Protein AF-A0A3B0P9H8-F1 (afdb_monomer_lite)

Foldseek 3Di:
DPPDDQAEAADAPDDPAQALPVVCVVCVVVVNLPAQAEEEEDPDPSNVNSCVPRNRYDYDYLVPDDVVSVVPHSYYYYYPVSVVVNCCVVVVPD

InterPro domains:
  IPR002136 Large ribosomal subunit protein uL4 [PF00573] (4-89)
  IPR023574 Large ribosomal subunit protein uL4 domain superfamily [G3DSA:3.40.1370.10] (2-92)
  IPR023574 Large ribosomal subunit protein uL4 domain superfamily [SSF52166] (3-90)

Sequence (94 aa):
MLVNDKAVLVEDFKMDKISTKDLNQKLKSLNVDKLRHVVLVSENATVFKSSANLKNVTTLKAHSLNVETLVRADVLLVENESMKLLTERVLGSN

Structure (mmCIF, N/CA/C/O backbone):
data_AF-A0A3B0P9H8-F1
#
_entry.id   AF-A0A3B0P9H8-F1
#
loop_
_atom_site.group_PDB
_atom_site.id
_atom_site.type_symbol
_atom_site.label_atom_id
_atom_site.label_alt_id
_atom_site.label_comp_id
_atom_site.label_asym_id
_atom_site.label_entity_id
_atom_site.label_seq_id
_atom_site.pdbx_PDB_ins_code
_atom_site.Cartn_x
_atom_site.Cartn_y
_atom_site.Cartn_z
_atom_site.occupancy
_atom_site.B_iso_or_equiv
_atom_site.auth_seq_id
_atom_site.auth_comp_id
_atom_site.auth_asym_id
_atom_site.auth_atom_id
_atom_site.pdbx_PDB_model_num
ATOM 1 N N . MET A 1 1 ? -15.242 -4.743 -12.972 1.00 34.34 1 MET A N 1
ATOM 2 C CA . MET A 1 1 ? -14.353 -5.923 -13.032 1.00 34.34 1 MET A CA 1
ATOM 3 C C . MET A 1 1 ? -13.006 -5.417 -13.518 1.00 34.34 1 MET A C 1
ATOM 5 O O . MET A 1 1 ? -12.981 -4.854 -14.601 1.00 34.34 1 MET A O 1
ATOM 9 N N . LEU A 1 2 ? -11.939 -5.503 -12.719 1.00 38.88 2 LEU A N 1
ATOM 10 C CA . LEU A 1 2 ? -10.592 -5.162 -13.193 1.00 38.88 2 LEU A CA 1
ATOM 11 C C . LEU A 1 2 ? -10.025 -6.408 -13.876 1.00 38.88 2 LEU A C 1
ATOM 13 O O . LEU A 1 2 ? -9.709 -7.401 -13.225 1.00 38.88 2 LEU A O 1
ATOM 17 N N . VAL A 1 3 ? -10.050 -6.377 -15.205 1.00 40.09 3 VAL A N 1
ATOM 18 C CA . VAL A 1 3 ? -9.589 -7.436 -16.100 1.00 40.09 3 VAL A CA 1
ATOM 19 C C . VAL A 1 3 ? -8.089 -7.248 -16.322 1.00 40.09 3 VAL A C 1
ATOM 21 O O . VAL A 1 3 ? -7.679 -6.302 -16.973 1.00 40.09 3 VAL A O 1
ATOM 24 N N . ASN A 1 4 ? -7.304 -8.155 -15.747 1.00 50.62 4 ASN A N 1
ATOM 25 C CA . ASN A 1 4 ? -6.017 -8.660 -16.237 1.00 50.62 4 ASN A CA 1
ATOM 26 C C . ASN A 1 4 ? -4.893 -7.693 -16.675 1.00 50.62 4 ASN A C 1
ATOM 28 O O . ASN A 1 4 ? -4.102 -8.053 -17.537 1.00 50.62 4 ASN A O 1
ATOM 32 N N . ASP A 1 5 ? -4.744 -6.556 -16.005 1.00 51.06 5 ASP A N 1
ATOM 33 C CA . ASP A 1 5 ? -3.486 -5.811 -15.922 1.00 51.06 5 ASP A CA 1
ATOM 34 C C . ASP A 1 5 ? -3.223 -5.553 -14.441 1.00 51.06 5 ASP A C 1
ATOM 36 O O . ASP A 1 5 ? -4.166 -5.290 -13.691 1.00 51.06 5 ASP A O 1
ATOM 40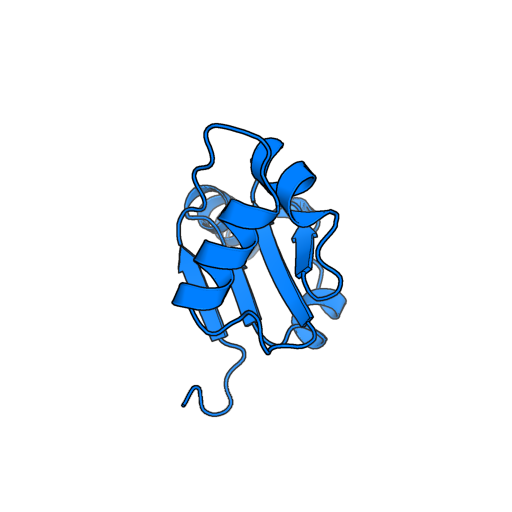 N N . LYS A 1 6 ? -1.972 -5.652 -13.981 1.00 59.44 6 LYS A N 1
ATOM 41 C CA . LYS A 1 6 ? -1.617 -5.246 -12.613 1.00 59.44 6 LYS A CA 1
ATOM 42 C C . LYS A 1 6 ? -2.069 -3.803 -12.427 1.00 59.44 6 LYS A C 1
ATOM 44 O O . LYS A 1 6 ? -1.462 -2.890 -12.983 1.00 59.44 6 LYS A O 1
ATOM 49 N N . ALA A 1 7 ? -3.174 -3.608 -11.715 1.00 73.62 7 ALA A N 1
ATOM 50 C CA . ALA A 1 7 ? -3.812 -2.311 -11.639 1.00 73.62 7 ALA A CA 1
ATOM 51 C C . ALA A 1 7 ? -2.915 -1.395 -10.803 1.00 73.62 7 ALA A C 1
ATOM 53 O O . ALA A 1 7 ? -2.669 -1.658 -9.625 1.00 73.62 7 ALA A O 1
ATOM 54 N N . VAL A 1 8 ? -2.385 -0.347 -11.430 1.00 80.31 8 VAL A N 1
ATOM 55 C CA . VAL A 1 8 ? -1.725 0.745 -10.718 1.00 80.31 8 VAL A CA 1
ATOM 56 C C . VAL A 1 8 ? -2.788 1.797 -10.447 1.00 80.31 8 VAL A C 1
ATOM 58 O O . VAL A 1 8 ? -3.366 2.349 -11.382 1.00 80.31 8 VAL A O 1
ATOM 61 N N . LEU A 1 9 ? -3.059 2.058 -9.174 1.00 85.12 9 LEU A N 1
ATOM 62 C CA . LEU A 1 9 ? -3.957 3.119 -8.742 1.00 85.12 9 LEU A CA 1
ATOM 63 C C . LEU A 1 9 ? -3.132 4.205 -8.060 1.00 85.12 9 LEU A C 1
ATOM 65 O O . LEU A 1 9 ? -2.451 3.952 -7.066 1.00 85.12 9 LEU A O 1
ATOM 69 N N . VAL A 1 10 ? -3.200 5.413 -8.611 1.00 83.75 10 VAL A N 1
ATOM 70 C CA . VAL A 1 10 ? -2.569 6.589 -8.018 1.00 83.75 10 VAL A CA 1
ATOM 71 C C . VAL A 1 10 ? -3.614 7.316 -7.187 1.00 83.75 10 VAL A C 1
ATOM 73 O O . VAL A 1 10 ? -4.562 7.876 -7.736 1.00 83.75 10 VAL A O 1
ATOM 76 N N . GLU A 1 11 ? -3.463 7.273 -5.867 1.00 82.50 11 GLU A N 1
ATOM 77 C CA . GLU A 1 11 ? -4.405 7.884 -4.930 1.00 82.50 11 GLU A CA 1
ATOM 78 C C . GLU A 1 11 ? -3.694 8.297 -3.640 1.00 82.50 11 GLU A C 1
ATOM 80 O O . GLU A 1 11 ? -2.816 7.591 -3.145 1.00 82.50 11 GLU A O 1
ATOM 85 N N . ASP A 1 12 ? -4.069 9.452 -3.088 1.00 83.25 12 ASP A N 1
ATOM 86 C CA . ASP A 1 12 ? -3.449 9.980 -1.874 1.00 83.25 12 ASP A CA 1
ATOM 87 C C . ASP A 1 12 ? -4.151 9.455 -0.616 1.00 83.25 12 ASP A C 1
ATOM 89 O O . ASP A 1 12 ? -5.312 9.770 -0.330 1.00 83.25 12 ASP A O 1
ATOM 93 N N . PHE A 1 13 ? -3.414 8.724 0.221 1.00 80.62 13 PHE A N 1
ATOM 94 C CA . PHE A 1 13 ? -3.925 8.155 1.463 1.00 80.62 13 PHE A CA 1
ATOM 95 C C . PHE A 1 13 ? -3.610 9.069 2.648 1.00 80.62 13 PHE A C 1
ATOM 97 O O . PHE A 1 13 ? -2.997 8.675 3.636 1.00 80.62 13 PHE A O 1
ATOM 104 N N . LYS A 1 14 ? -4.115 10.309 2.612 1.00 77.75 14 LYS A N 1
ATOM 105 C CA . LYS A 1 14 ? -3.987 11.221 3.761 1.00 77.75 14 LYS A CA 1
ATOM 106 C C . LYS A 1 14 ? -4.744 10.669 4.971 1.00 77.75 14 LYS A C 1
ATOM 108 O O . LYS A 1 14 ? -5.946 10.394 4.898 1.00 77.75 14 LYS A O 1
ATOM 113 N N . MET A 1 15 ? -4.026 10.470 6.072 1.00 82.19 15 MET A N 1
ATOM 114 C CA . MET A 1 15 ? -4.557 9.992 7.346 1.00 82.19 15 MET A CA 1
ATOM 115 C C . MET A 1 15 ? -4.065 10.900 8.470 1.00 82.19 15 MET A C 1
ATOM 117 O O . MET A 1 15 ? -2.860 10.999 8.694 1.00 82.19 15 MET A O 1
ATOM 121 N N . ASP A 1 16 ? -4.997 11.516 9.197 1.00 82.31 16 ASP A N 1
ATOM 122 C CA . ASP A 1 16 ? -4.677 12.429 10.306 1.00 82.31 16 ASP A CA 1
ATOM 123 C C . ASP A 1 16 ? -4.270 11.680 11.583 1.00 82.31 16 ASP A C 1
ATOM 125 O O . ASP A 1 16 ? -3.562 12.204 12.439 1.00 82.31 16 ASP A O 1
ATOM 129 N N . LYS A 1 17 ? -4.715 10.426 11.717 1.00 90.75 17 LYS A N 1
ATOM 130 C CA . LYS A 1 17 ? -4.435 9.555 12.862 1.00 90.75 17 LYS A CA 1
ATOM 131 C C . LYS A 1 17 ? -4.147 8.131 12.411 1.00 90.75 17 LYS A C 1
ATOM 133 O O . LYS A 1 17 ? -4.635 7.681 11.376 1.00 90.75 17 LYS A O 1
ATOM 138 N N . ILE A 1 18 ? -3.398 7.403 13.233 1.00 91.81 18 ILE A N 1
ATOM 139 C CA . ILE A 1 18 ? -3.122 5.982 13.011 1.00 91.81 18 ILE A CA 1
ATOM 140 C C . ILE A 1 18 ? -4.419 5.203 13.242 1.00 91.81 18 ILE A C 1
ATOM 142 O O . ILE A 1 18 ? -4.940 5.180 14.357 1.00 91.81 18 ILE A O 1
ATOM 146 N N . SER A 1 19 ? -4.955 4.585 12.190 1.00 93.12 19 SER A N 1
ATOM 147 C CA . SER A 1 19 ? -6.230 3.869 12.248 1.00 93.12 19 SER A CA 1
ATOM 148 C C . SER A 1 19 ? -6.330 2.805 11.160 1.00 93.12 19 SER A C 1
ATOM 150 O O . SER A 1 19 ? -6.664 3.074 10.007 1.00 93.12 19 SER A O 1
ATOM 152 N N . THR A 1 20 ? -6.102 1.547 11.536 1.00 92.56 20 THR A N 1
ATOM 153 C CA . THR A 1 20 ? -6.268 0.405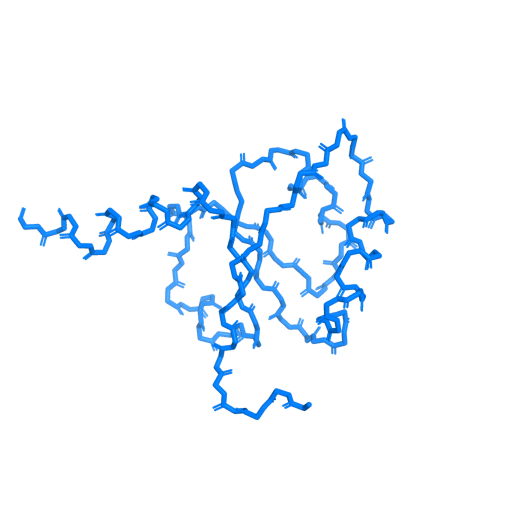 10.623 1.00 92.56 20 THR A CA 1
ATOM 154 C C . THR A 1 20 ? -7.694 0.294 10.087 1.00 92.56 20 THR A C 1
ATOM 156 O O . THR A 1 20 ? -7.893 -0.102 8.941 1.00 92.56 20 THR A O 1
ATOM 159 N N . LYS A 1 21 ? -8.699 0.665 10.892 1.00 91.69 21 LYS A N 1
ATOM 160 C CA . LYS A 1 21 ? -10.106 0.629 10.478 1.00 91.69 21 LYS A CA 1
ATOM 161 C C . LYS A 1 21 ? -10.370 1.604 9.333 1.00 91.69 21 LYS A C 1
ATOM 163 O O . LYS A 1 21 ? -10.980 1.205 8.345 1.00 91.69 21 LYS A O 1
ATOM 168 N N . ASP A 1 22 ? -9.878 2.835 9.458 1.00 91.75 22 ASP A N 1
ATOM 169 C CA . ASP A 1 22 ? -10.113 3.880 8.459 1.00 91.75 22 ASP A CA 1
ATOM 170 C C . ASP A 1 22 ? -9.391 3.540 7.150 1.00 91.75 22 ASP A C 1
ATOM 172 O O . ASP A 1 22 ? -9.978 3.649 6.074 1.00 91.75 22 ASP A O 1
ATOM 176 N N . LEU A 1 23 ? -8.157 3.025 7.233 1.00 91.31 23 LEU A N 1
ATOM 177 C CA . LEU A 1 23 ? -7.434 2.547 6.055 1.00 91.31 23 LEU A CA 1
ATOM 178 C C . LEU A 1 23 ? -8.158 1.371 5.383 1.00 91.31 23 LEU A C 1
ATOM 180 O O . LEU A 1 23 ? -8.359 1.386 4.174 1.00 91.31 23 LEU A O 1
ATOM 184 N N . ASN A 1 24 ? -8.618 0.381 6.154 1.00 91.38 24 ASN A N 1
ATOM 185 C CA . ASN A 1 24 ? -9.375 -0.749 5.612 1.00 91.38 24 ASN A CA 1
ATOM 186 C C . ASN A 1 24 ? -10.682 -0.295 4.941 1.00 91.38 24 ASN A C 1
ATOM 188 O O . ASN A 1 24 ? -11.080 -0.840 3.919 1.00 91.38 24 ASN A O 1
ATOM 192 N N . GLN A 1 25 ? -11.353 0.721 5.487 1.00 92.06 25 GLN A N 1
ATOM 193 C CA . GLN A 1 25 ? -12.557 1.275 4.875 1.00 92.06 25 GLN A CA 1
ATOM 194 C C . GLN A 1 25 ? -12.258 1.963 3.536 1.00 92.06 25 GLN A C 1
ATOM 196 O O . GLN A 1 25 ? -13.006 1.750 2.584 1.00 92.06 25 GLN A O 1
ATOM 201 N N . LYS A 1 26 ? -11.147 2.708 3.431 1.00 89.06 26 LYS A N 1
ATOM 202 C CA . LYS A 1 26 ? -10.678 3.270 2.151 1.00 89.06 26 LYS A CA 1
ATOM 203 C C . LYS A 1 26 ? -10.339 2.173 1.135 1.00 89.06 26 LYS A C 1
ATOM 205 O O . LYS A 1 26 ? -10.746 2.237 -0.019 1.00 89.06 26 LYS A O 1
ATOM 210 N N . LEU A 1 27 ? -9.660 1.114 1.566 1.00 88.81 27 LEU A N 1
ATOM 211 C CA . LEU A 1 27 ? -9.351 -0.029 0.699 1.00 88.81 27 LEU A CA 1
ATOM 212 C C . LEU A 1 27 ? -10.624 -0.754 0.224 1.00 88.81 27 LEU A C 1
ATOM 214 O O . LEU A 1 27 ? -10.722 -1.160 -0.934 1.00 88.81 27 LEU A O 1
ATOM 218 N N . LYS A 1 28 ? -11.644 -0.851 1.082 1.00 90.00 28 LYS A N 1
ATOM 219 C CA . LYS A 1 28 ? -12.965 -1.385 0.720 1.00 90.00 28 LYS A CA 1
ATOM 220 C C . LYS A 1 28 ? -13.693 -0.527 -0.305 1.00 90.00 28 LYS A C 1
ATOM 222 O O . LYS A 1 28 ? -14.275 -1.084 -1.231 1.00 90.00 28 LYS A O 1
ATOM 227 N N . SER A 1 29 ? -13.656 0.805 -0.186 1.00 88.75 29 SER A N 1
ATOM 228 C CA . SER A 1 29 ? -14.286 1.682 -1.189 1.00 88.75 29 SER A CA 1
ATOM 229 C C . SER A 1 29 ? -13.656 1.539 -2.573 1.00 88.75 29 SER A C 1
ATOM 231 O O . SER A 1 29 ? -14.337 1.724 -3.577 1.00 88.75 29 SER A O 1
ATOM 233 N N . LEU A 1 30 ? -12.386 1.137 -2.627 1.00 85.50 30 LEU A N 1
ATOM 234 C CA . LEU A 1 30 ? -11.649 0.876 -3.862 1.00 85.50 30 LEU A CA 1
ATOM 235 C C . LEU A 1 30 ? -11.780 -0.580 -4.346 1.00 85.50 30 LEU A C 1
ATOM 237 O O . LEU A 1 30 ? -11.215 -0.938 -5.375 1.00 85.50 30 LEU A O 1
ATOM 241 N N . ASN A 1 31 ? -12.541 -1.424 -3.637 1.00 85.12 31 ASN A N 1
ATOM 242 C CA . ASN A 1 31 ? -12.699 -2.860 -3.901 1.00 85.12 31 ASN A CA 1
ATOM 243 C C . ASN A 1 31 ? -11.376 -3.653 -3.930 1.00 85.12 31 ASN A C 1
ATOM 245 O O . ASN A 1 31 ? -11.307 -4.717 -4.550 1.00 85.12 31 ASN A O 1
ATOM 249 N N . VAL A 1 32 ? -10.330 -3.162 -3.258 1.00 86.56 32 VAL A N 1
ATOM 250 C CA . VAL A 1 32 ? -9.019 -3.836 -3.181 1.00 86.56 32 VAL A CA 1
ATOM 251 C C . VAL A 1 32 ? -8.873 -4.701 -1.927 1.00 86.56 32 VAL A C 1
ATOM 253 O O . VAL A 1 32 ? -7.934 -5.482 -1.815 1.00 86.56 32 VAL A O 1
ATOM 256 N N . ASP A 1 33 ? -9.826 -4.629 -0.996 1.00 82.44 33 ASP A N 1
ATOM 257 C CA . ASP A 1 33 ? -9.836 -5.404 0.251 1.00 82.44 33 ASP A CA 1
ATOM 258 C C . ASP A 1 33 ? -9.931 -6.922 0.034 1.00 82.44 33 ASP A C 1
ATOM 260 O O . ASP A 1 33 ? -9.509 -7.698 0.889 1.00 82.44 33 ASP A O 1
ATOM 264 N N . LYS A 1 34 ? -10.462 -7.347 -1.117 1.00 85.31 34 LYS A N 1
ATOM 265 C CA . LYS A 1 34 ? -10.606 -8.760 -1.501 1.00 85.31 34 LYS A CA 1
ATOM 266 C C . LYS A 1 34 ? -9.358 -9.341 -2.172 1.00 85.31 34 LYS A C 1
ATOM 268 O O . LYS A 1 34 ? -9.307 -10.550 -2.395 1.00 85.31 34 LYS A O 1
ATOM 273 N N . LEU A 1 35 ? -8.383 -8.499 -2.515 1.00 89.25 35 LEU A N 1
ATOM 274 C CA . LEU A 1 35 ? -7.138 -8.924 -3.151 1.00 89.25 35 LEU A CA 1
ATOM 275 C C . LEU A 1 35 ? -6.182 -9.517 -2.113 1.00 89.25 35 LEU A C 1
ATOM 277 O O . LEU A 1 35 ? -6.216 -9.148 -0.935 1.00 89.25 35 LEU A O 1
ATOM 281 N N . ARG A 1 36 ? -5.340 -10.462 -2.547 1.00 89.94 36 ARG A N 1
ATOM 282 C CA . ARG A 1 36 ? -4.425 -11.193 -1.658 1.00 89.94 36 ARG A CA 1
ATOM 283 C C . ARG A 1 36 ? -3.147 -10.404 -1.405 1.00 89.94 36 ARG A C 1
ATOM 285 O O . ARG A 1 36 ? -2.628 -10.441 -0.290 1.00 89.94 36 ARG A O 1
ATOM 292 N N . HIS A 1 37 ? -2.650 -9.717 -2.428 1.00 91.25 37 HIS A N 1
ATOM 293 C CA . HIS A 1 37 ? -1.393 -8.980 -2.395 1.00 91.25 37 HIS A CA 1
ATOM 294 C C . HIS A 1 37 ? -1.601 -7.539 -2.861 1.00 91.25 37 HIS A C 1
ATOM 296 O O . HIS A 1 37 ? -1.398 -7.202 -4.026 1.00 91.25 37 HIS A O 1
ATOM 302 N N . VAL A 1 38 ? -1.996 -6.679 -1.925 1.00 92.19 38 VAL A N 1
ATOM 303 C CA . VAL A 1 38 ? -2.074 -5.230 -2.117 1.00 92.19 38 VAL A CA 1
ATOM 304 C C . VAL A 1 38 ? -0.737 -4.625 -1.718 1.00 92.19 38 VAL A C 1
ATOM 306 O O . VAL A 1 38 ? -0.297 -4.785 -0.579 1.00 92.19 38 VAL A O 1
ATOM 309 N N . VAL A 1 39 ? -0.090 -3.914 -2.633 1.00 93.19 39 VAL A N 1
ATOM 310 C CA . VAL A 1 39 ? 1.119 -3.149 -2.321 1.00 93.19 39 VAL A CA 1
ATOM 311 C C . VAL A 1 39 ? 0.750 -1.681 -2.242 1.00 93.19 39 VAL A C 1
ATOM 313 O O . VAL A 1 39 ? 0.199 -1.144 -3.195 1.00 93.19 39 VAL A O 1
ATOM 316 N N . LEU A 1 40 ? 1.050 -1.038 -1.117 1.00 92.88 40 LEU A N 1
ATOM 317 C CA . LEU A 1 40 ? 0.828 0.386 -0.916 1.00 92.88 40 LEU A CA 1
ATOM 318 C C . LEU A 1 40 ? 2.171 1.103 -0.799 1.00 92.88 40 LEU A C 1
ATOM 320 O O . LEU A 1 40 ? 3.007 0.766 0.036 1.00 92.88 40 LEU A O 1
ATOM 324 N N . VAL A 1 41 ? 2.384 2.095 -1.650 1.00 93.25 41 VAL A N 1
ATOM 325 C CA . VAL A 1 41 ? 3.609 2.881 -1.695 1.00 93.25 41 VAL A CA 1
ATOM 326 C C . VAL A 1 41 ? 3.308 4.272 -1.163 1.00 93.25 41 VAL A C 1
ATOM 328 O O . VAL A 1 41 ? 2.544 5.025 -1.766 1.00 93.25 41 VAL A O 1
ATOM 331 N N . SER A 1 42 ? 3.890 4.576 -0.010 1.00 92.12 42 SER A N 1
ATOM 332 C CA . SER A 1 42 ? 3.670 5.819 0.723 1.00 92.12 42 SER A CA 1
ATOM 333 C C . SER A 1 42 ? 4.941 6.203 1.468 1.00 92.12 42 SER A C 1
ATOM 335 O O . SER A 1 42 ? 5.704 5.334 1.889 1.00 92.12 42 SER A O 1
ATOM 337 N N . GLU A 1 43 ? 5.154 7.500 1.674 1.00 90.88 43 GLU A N 1
ATOM 338 C CA . GLU A 1 43 ? 6.197 8.019 2.571 1.00 90.88 43 GLU A CA 1
ATOM 339 C C . GLU A 1 43 ? 5.642 8.370 3.968 1.00 90.88 43 GLU A C 1
ATOM 341 O O . GLU A 1 43 ? 6.390 8.688 4.897 1.00 90.88 43 GLU A O 1
ATOM 346 N N . ASN A 1 44 ? 4.324 8.259 4.164 1.00 90.75 44 ASN A N 1
ATOM 347 C CA . ASN A 1 44 ? 3.639 8.684 5.377 1.00 90.75 44 ASN A CA 1
ATOM 348 C C . ASN A 1 44 ? 3.685 7.616 6.486 1.00 90.75 44 ASN A C 1
ATOM 350 O O . ASN A 1 44 ? 3.056 6.556 6.407 1.00 90.75 44 ASN A O 1
ATOM 354 N N . ALA A 1 45 ? 4.353 7.934 7.599 1.00 90.69 45 ALA A N 1
ATOM 355 C CA . ALA A 1 45 ? 4.476 7.046 8.758 1.00 90.69 45 ALA A CA 1
ATOM 356 C C . ALA A 1 45 ? 3.126 6.613 9.371 1.00 90.69 45 ALA A C 1
ATOM 358 O O . ALA A 1 45 ? 3.018 5.516 9.927 1.00 90.69 45 ALA A O 1
ATOM 359 N N . THR A 1 46 ? 2.088 7.446 9.275 1.00 92.81 46 THR A N 1
ATOM 360 C CA . THR A 1 46 ? 0.737 7.116 9.750 1.00 92.81 46 THR A CA 1
ATOM 361 C C . THR A 1 46 ? 0.113 6.011 8.910 1.00 92.81 46 THR A C 1
ATOM 363 O O . THR A 1 46 ? 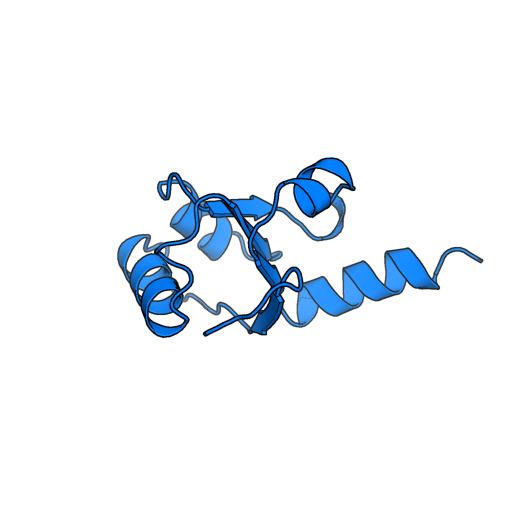-0.510 5.100 9.462 1.00 92.81 46 THR 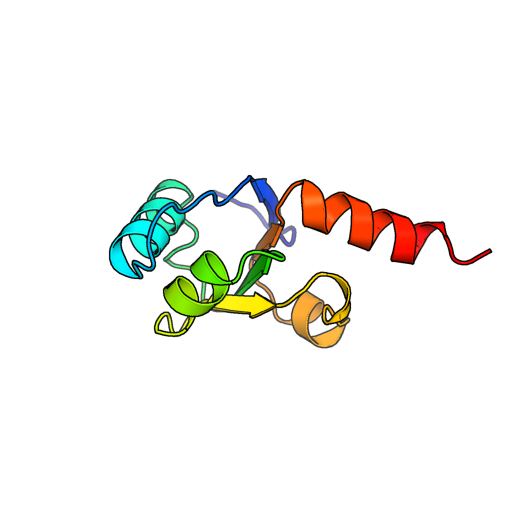A O 1
ATOM 366 N N . VAL A 1 47 ? 0.321 6.043 7.593 1.00 91.31 47 VAL A N 1
ATOM 367 C CA . V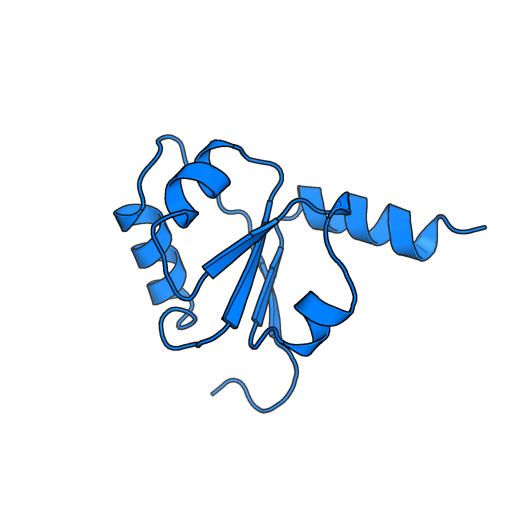AL A 1 47 ? -0.162 5.014 6.666 1.00 91.31 47 VAL A CA 1
ATOM 368 C C . VAL A 1 47 ? 0.560 3.693 6.928 1.00 91.31 47 VAL A C 1
ATOM 370 O O . VAL A 1 47 ? -0.099 2.666 7.105 1.00 91.31 47 VAL A O 1
ATOM 373 N N . PHE A 1 48 ? 1.887 3.729 7.110 1.00 92.19 48 PHE A N 1
ATOM 374 C CA . PHE A 1 48 ? 2.672 2.560 7.529 1.00 92.19 48 PHE A CA 1
ATOM 375 C C . PHE A 1 48 ? 2.094 1.901 8.779 1.00 92.19 48 PHE A C 1
ATOM 377 O O . PHE A 1 48 ? 1.737 0.722 8.758 1.00 92.19 48 PHE A O 1
ATOM 384 N N . LYS A 1 49 ? 1.931 2.671 9.859 1.00 92.81 49 LYS A N 1
ATOM 385 C CA . LYS A 1 49 ? 1.415 2.142 11.128 1.00 92.81 49 LYS A CA 1
ATOM 386 C C . LYS A 1 49 ? -0.024 1.643 11.008 1.00 92.81 49 LYS A C 1
ATOM 388 O O . LYS A 1 49 ? -0.376 0.646 11.629 1.00 92.81 49 LYS A O 1
ATOM 393 N N . SER A 1 50 ? -0.847 2.299 10.195 1.00 93.19 50 SER A N 1
ATOM 394 C CA . SER A 1 50 ? -2.244 1.901 9.988 1.00 93.19 50 SER A CA 1
ATOM 395 C C . SER A 1 50 ? -2.363 0.601 9.193 1.00 93.19 50 SER A C 1
ATOM 397 O O . SER A 1 50 ? -3.245 -0.211 9.474 1.00 93.19 50 SER A O 1
ATOM 399 N N . SER A 1 51 ? -1.461 0.381 8.238 1.00 91.94 51 SER A N 1
ATOM 400 C CA . SER A 1 51 ? -1.430 -0.814 7.389 1.00 91.94 51 SER A CA 1
ATOM 401 C C . SER A 1 51 ? -0.816 -2.050 8.047 1.00 91.94 51 SER A C 1
ATOM 403 O O . SER A 1 51 ? -1.138 -3.157 7.636 1.00 91.94 51 SER A O 1
ATOM 405 N N . ALA A 1 52 ? 0.007 -1.887 9.089 1.00 90.50 52 ALA A N 1
ATOM 406 C CA . ALA A 1 52 ? 0.803 -2.970 9.679 1.00 90.50 52 ALA A CA 1
ATOM 407 C C . ALA A 1 52 ? -0.015 -4.190 10.156 1.00 90.50 52 ALA A C 1
ATOM 409 O O . ALA A 1 52 ? 0.498 -5.305 10.189 1.00 90.50 52 ALA A O 1
ATOM 410 N N . ASN A 1 53 ? -1.290 -3.992 10.503 1.00 90.75 53 ASN A N 1
ATOM 411 C CA . ASN A 1 53 ? -2.187 -5.056 10.966 1.00 90.75 53 ASN A CA 1
ATOM 412 C C . ASN A 1 53 ? -3.002 -5.724 9.837 1.00 90.75 53 ASN A C 1
ATOM 414 O O . ASN A 1 53 ? -3.755 -6.664 10.099 1.00 90.75 53 ASN A O 1
ATOM 418 N N . LEU A 1 54 ? -2.903 -5.244 8.593 1.00 91.56 54 LEU A N 1
ATOM 419 C CA . LEU A 1 54 ? -3.651 -5.767 7.448 1.00 91.56 54 LEU A CA 1
ATOM 420 C C . LEU A 1 54 ? -2.847 -6.870 6.751 1.00 91.56 54 LEU A C 1
ATOM 422 O O . LEU A 1 54 ? -1.834 -6.612 6.115 1.00 91.56 54 LEU A O 1
ATOM 426 N N . LYS A 1 55 ? -3.322 -8.117 6.834 1.00 90.38 55 LYS A N 1
ATOM 427 C CA . LYS A 1 55 ? -2.591 -9.298 6.328 1.00 90.38 55 LYS A CA 1
ATOM 428 C C . LYS A 1 55 ? -2.369 -9.306 4.813 1.00 90.38 55 LYS A C 1
ATOM 430 O O . LYS A 1 55 ? -1.439 -9.947 4.341 1.00 90.38 55 LYS A O 1
ATOM 435 N N . ASN A 1 56 ? -3.252 -8.657 4.064 1.00 92.06 56 ASN A N 1
ATOM 436 C CA . ASN A 1 56 ? -3.211 -8.605 2.607 1.00 92.06 56 ASN A CA 1
ATOM 437 C C . ASN A 1 56 ? -2.529 -7.343 2.063 1.00 92.06 56 ASN A C 1
ATOM 439 O O . ASN A 1 56 ? -2.434 -7.201 0.847 1.00 92.06 56 ASN A O 1
ATOM 443 N N . VAL A 1 57 ? -2.061 -6.438 2.932 1.00 93.19 57 VAL A N 1
ATOM 444 C CA . VAL A 1 57 ? -1.456 -5.162 2.537 1.00 93.19 57 VAL A CA 1
ATOM 445 C C . VAL A 1 57 ? 0.009 -5.139 2.941 1.00 93.19 57 VAL A C 1
ATOM 447 O O . VAL A 1 57 ? 0.357 -5.352 4.097 1.00 93.19 57 VAL A O 1
ATOM 450 N N . THR A 1 58 ? 0.878 -4.851 1.980 1.00 93.31 58 THR A N 1
ATOM 451 C CA . THR A 1 58 ? 2.296 -4.579 2.212 1.00 93.31 58 THR A CA 1
ATOM 452 C C . THR A 1 58 ? 2.557 -3.115 1.914 1.00 93.31 58 THR A C 1
ATOM 454 O O . THR A 1 58 ? 2.406 -2.689 0.771 1.00 93.31 58 THR A O 1
ATOM 457 N N . THR A 1 59 ? 2.959 -2.351 2.928 1.00 93.50 59 THR A N 1
ATOM 458 C CA . THR A 1 59 ? 3.309 -0.937 2.754 1.00 93.50 59 THR A CA 1
ATOM 459 C C . THR A 1 59 ? 4.813 -0.770 2.675 1.00 93.50 59 THR A C 1
ATOM 461 O O . THR A 1 59 ? 5.545 -1.321 3.498 1.00 93.50 59 THR A O 1
ATOM 464 N N . LEU A 1 60 ? 5.278 -0.015 1.687 1.00 93.50 60 LEU A N 1
ATOM 465 C CA . LEU A 1 60 ? 6.695 0.201 1.426 1.00 93.50 60 LEU A CA 1
ATOM 466 C C . LEU A 1 60 ? 6.958 1.622 0.925 1.00 93.50 60 LEU A C 1
ATOM 468 O O . LEU A 1 60 ? 6.066 2.293 0.417 1.00 93.50 60 LEU A O 1
ATOM 472 N N . LYS A 1 61 ? 8.196 2.087 1.088 1.00 91.81 61 LYS A N 1
ATOM 473 C CA . LYS A 1 61 ? 8.636 3.385 0.563 1.00 91.81 61 LYS A CA 1
ATOM 474 C C . LYS A 1 61 ? 8.950 3.273 -0.918 1.00 91.81 61 LYS A C 1
ATOM 476 O O . LYS A 1 61 ? 9.334 2.195 -1.375 1.00 91.81 61 LYS A O 1
ATOM 481 N N . ALA A 1 62 ? 8.904 4.386 -1.646 1.00 90.19 62 ALA A N 1
ATOM 482 C CA . ALA A 1 62 ? 9.208 4.410 -3.078 1.00 90.19 62 ALA A CA 1
ATOM 483 C C . ALA A 1 62 ? 10.582 3.786 -3.395 1.00 90.19 62 ALA A C 1
ATOM 485 O O . ALA A 1 62 ? 10.720 3.003 -4.335 1.00 90.19 62 ALA A O 1
ATOM 486 N N . HIS A 1 63 ? 11.593 4.064 -2.566 1.00 88.75 63 HIS A N 1
ATOM 487 C CA . HIS A 1 63 ? 12.943 3.521 -2.742 1.00 88.75 63 HIS A CA 1
ATOM 488 C C . HIS A 1 63 ? 13.060 2.019 -2.420 1.00 88.75 63 HIS A C 1
ATOM 490 O O . HIS A 1 63 ? 13.953 1.344 -2.922 1.00 88.75 63 HIS A O 1
ATOM 496 N N . SER A 1 64 ? 12.157 1.475 -1.602 1.00 90.56 64 SER A N 1
ATOM 497 C CA . SER A 1 64 ? 12.154 0.059 -1.214 1.00 90.56 64 SER A CA 1
ATOM 498 C C . SER A 1 64 ? 11.391 -0.833 -2.197 1.00 90.56 64 SER A C 1
ATOM 500 O O . SER A 1 64 ? 11.338 -2.048 -2.002 1.00 90.56 64 SER A O 1
ATOM 502 N N . LEU A 1 65 ? 10.782 -0.257 -3.238 1.00 89.12 65 LEU A N 1
ATOM 503 C CA . LEU A 1 65 ? 10.031 -1.015 -4.229 1.00 89.12 65 LEU A CA 1
ATOM 504 C C . LEU A 1 65 ? 10.982 -1.822 -5.122 1.00 89.12 65 LEU A C 1
ATOM 506 O O . LEU A 1 65 ? 11.799 -1.261 -5.854 1.00 89.12 65 LEU A O 1
ATOM 510 N N . ASN A 1 66 ? 10.832 -3.146 -5.099 1.00 89.69 66 ASN A N 1
ATOM 511 C CA . ASN A 1 66 ? 11.611 -4.076 -5.913 1.00 89.69 66 ASN A CA 1
ATOM 512 C C . ASN A 1 66 ? 10.729 -4.837 -6.921 1.00 89.69 66 ASN A C 1
ATOM 514 O O . ASN A 1 66 ? 9.500 -4.863 -6.815 1.00 89.69 66 ASN A O 1
ATOM 518 N N . VAL A 1 67 ? 11.374 -5.458 -7.914 1.00 88.06 67 VAL A N 1
ATOM 519 C CA . VAL A 1 67 ? 10.686 -6.181 -8.997 1.00 88.06 67 VAL A CA 1
ATOM 520 C C . VAL A 1 67 ? 9.894 -7.372 -8.460 1.00 88.06 67 VAL A C 1
ATOM 522 O O . VAL A 1 67 ? 8.772 -7.592 -8.895 1.00 88.06 67 VAL A O 1
ATOM 525 N N . GLU A 1 68 ? 10.428 -8.110 -7.485 1.00 90.00 68 GLU A N 1
ATOM 526 C CA . GLU A 1 68 ? 9.752 -9.275 -6.898 1.00 90.00 68 GLU A CA 1
ATOM 527 C C . GLU A 1 68 ? 8.389 -8.904 -6.293 1.00 90.00 68 GLU A C 1
ATOM 529 O O . GLU A 1 68 ? 7.375 -9.554 -6.560 1.00 90.00 68 GLU A O 1
ATOM 534 N N . THR A 1 69 ? 8.347 -7.809 -5.533 1.00 89.12 69 THR A N 1
ATOM 535 C CA . THR A 1 69 ? 7.119 -7.290 -4.922 1.00 89.12 69 THR A CA 1
ATOM 536 C C . THR A 1 69 ? 6.125 -6.855 -5.995 1.00 89.12 69 THR A C 1
ATOM 538 O O . THR A 1 69 ? 4.939 -7.156 -5.893 1.00 89.12 69 THR A O 1
ATOM 541 N N . LEU A 1 70 ? 6.611 -6.230 -7.071 1.00 86.56 70 LEU A N 1
ATOM 542 C CA . LEU A 1 70 ? 5.804 -5.841 -8.230 1.00 86.56 70 LEU A CA 1
ATOM 543 C C . LEU A 1 70 ? 5.269 -7.046 -9.020 1.00 86.56 70 LEU A C 1
ATOM 545 O O . LEU A 1 70 ? 4.223 -6.974 -9.665 1.00 86.56 70 LEU A O 1
ATOM 549 N N . VAL A 1 71 ? 6.002 -8.160 -9.023 1.00 88.06 71 VAL A N 1
ATOM 550 C CA . VAL A 1 71 ? 5.586 -9.406 -9.670 1.00 88.06 71 VAL A CA 1
ATOM 551 C C . VAL A 1 71 ? 4.476 -10.093 -8.887 1.00 88.06 71 VAL A C 1
ATOM 553 O O . VAL A 1 71 ? 3.514 -10.541 -9.504 1.00 88.06 71 VAL A O 1
ATOM 556 N N . ARG A 1 72 ? 4.584 -10.115 -7.555 1.00 89.44 72 ARG A N 1
ATOM 557 C CA . ARG A 1 72 ? 3.594 -10.716 -6.649 1.00 89.44 72 ARG A CA 1
ATOM 558 C C . ARG A 1 72 ? 2.344 -9.871 -6.405 1.00 89.44 72 ARG A C 1
ATOM 560 O O . ARG A 1 72 ? 1.360 -10.423 -5.923 1.00 89.44 72 ARG A O 1
ATOM 567 N N . ALA A 1 73 ? 2.393 -8.564 -6.650 1.00 90.19 73 ALA A N 1
ATOM 568 C CA . ALA A 1 73 ? 1.275 -7.667 -6.385 1.00 90.19 73 ALA A CA 1
ATOM 569 C C . ALA A 1 73 ? 0.088 -7.934 -7.322 1.00 90.19 73 ALA A C 1
ATOM 571 O O . ALA A 1 73 ? 0.250 -7.958 -8.543 1.00 90.19 73 ALA A O 1
ATOM 572 N N . ASP A 1 74 ? -1.106 -8.043 -6.739 1.00 90.12 74 ASP A N 1
ATOM 573 C CA . ASP A 1 74 ? -2.374 -8.018 -7.475 1.00 90.12 74 ASP A CA 1
ATOM 574 C C . ASP A 1 74 ? -2.724 -6.574 -7.881 1.00 90.12 74 ASP A C 1
ATOM 576 O O . ASP A 1 74 ? -3.273 -6.323 -8.953 1.00 90.12 74 ASP A O 1
ATOM 580 N N . VAL A 1 75 ? -2.393 -5.616 -7.009 1.00 90.81 75 VAL A N 1
ATOM 581 C CA . VAL A 1 75 ? -2.611 -4.179 -7.204 1.00 90.81 75 VAL A CA 1
ATOM 582 C C . VAL A 1 75 ? -1.468 -3.390 -6.574 1.00 90.81 75 VAL A C 1
ATOM 584 O O . VAL A 1 75 ? -0.957 -3.749 -5.505 1.00 90.81 75 VAL A O 1
ATOM 587 N N . LEU A 1 76 ? -1.094 -2.294 -7.229 1.00 90.50 76 LEU A N 1
ATOM 588 C CA . LEU A 1 76 ? -0.151 -1.313 -6.713 1.00 90.50 76 LEU A CA 1
ATOM 589 C C . LEU A 1 76 ? -0.894 -0.000 -6.446 1.00 90.50 76 LEU A C 1
ATOM 591 O O . LEU A 1 76 ? -1.396 0.631 -7.370 1.00 90.50 76 LEU A O 1
ATOM 595 N N . LEU A 1 77 ? -0.951 0.410 -5.187 1.00 90.88 77 LEU A N 1
ATOM 596 C CA . LEU A 1 77 ? -1.474 1.699 -4.748 1.00 90.88 77 LEU A CA 1
ATOM 597 C C . LEU A 1 77 ? -0.289 2.629 -4.510 1.00 90.88 77 LEU A C 1
ATOM 599 O O . LEU A 1 77 ? 0.596 2.278 -3.733 1.00 90.88 77 LEU A O 1
ATOM 603 N N . VAL A 1 78 ? -0.244 3.790 -5.153 1.00 90.44 78 VAL A N 1
ATOM 604 C CA . VAL A 1 78 ? 0.881 4.725 -5.007 1.00 90.44 78 VAL A CA 1
ATOM 605 C C . VAL A 1 78 ? 0.363 6.127 -4.739 1.00 90.44 78 VAL A C 1
ATOM 607 O O . VAL A 1 78 ? -0.486 6.627 -5.471 1.00 90.44 78 VAL A O 1
ATOM 610 N N . GLU A 1 79 ? 0.897 6.783 -3.713 1.00 90.94 79 GLU A N 1
ATOM 611 C CA . GLU A 1 79 ? 0.613 8.199 -3.469 1.00 90.94 79 GLU A CA 1
ATOM 612 C C . GLU A 1 79 ? 1.298 9.090 -4.513 1.00 90.94 79 GLU A C 1
ATOM 614 O O . GLU A 1 79 ? 2.367 8.758 -5.032 1.00 90.94 79 GLU A O 1
ATOM 619 N N . ASN A 1 80 ? 0.728 10.263 -4.800 1.00 88.06 80 ASN A N 1
ATOM 620 C CA . ASN A 1 80 ? 1.280 11.172 -5.810 1.00 88.06 80 ASN A CA 1
ATOM 621 C C . ASN A 1 80 ? 2.732 11.580 -5.513 1.00 88.06 80 ASN A C 1
ATOM 623 O O . ASN A 1 80 ? 3.543 11.730 -6.427 1.00 88.06 80 ASN A O 1
ATOM 627 N N . GLU A 1 81 ? 3.073 11.752 -4.235 1.00 88.00 81 GLU A N 1
ATOM 628 C CA . GLU A 1 81 ? 4.439 12.055 -3.799 1.00 88.00 81 GLU A CA 1
ATOM 629 C C . GLU A 1 81 ? 5.397 10.899 -4.118 1.00 88.00 81 GLU A C 1
ATOM 631 O O . GLU A 1 81 ? 6.438 11.097 -4.745 1.00 88.00 81 GLU A O 1
ATOM 636 N N . SER A 1 82 ? 5.003 9.671 -3.781 1.00 87.38 82 SER A N 1
ATOM 637 C CA . SER A 1 82 ? 5.785 8.472 -4.075 1.00 87.38 82 SER A CA 1
ATOM 638 C C . SER A 1 82 ? 5.898 8.189 -5.578 1.00 87.38 82 SER A C 1
ATOM 640 O O . SER A 1 82 ? 6.938 7.702 -6.022 1.00 87.38 82 SER A O 1
ATOM 642 N N . MET A 1 83 ? 4.885 8.532 -6.384 1.00 87.88 83 MET A N 1
ATOM 643 C CA . MET A 1 83 ? 4.940 8.415 -7.849 1.00 87.88 83 MET A CA 1
ATOM 644 C C . MET A 1 83 ? 6.040 9.283 -8.463 1.00 87.88 83 MET A C 1
ATOM 646 O O . MET A 1 83 ? 6.714 8.839 -9.396 1.00 87.88 83 MET A O 1
ATOM 650 N N . LYS A 1 84 ? 6.253 10.498 -7.943 1.00 88.44 84 LYS A N 1
ATOM 651 C CA . LYS A 1 84 ? 7.339 11.377 -8.407 1.00 88.44 84 LYS A CA 1
ATOM 652 C C . LYS A 1 84 ? 8.699 10.744 -8.141 1.00 88.44 84 LYS A C 1
ATOM 654 O O . LYS A 1 84 ? 9.476 10.583 -9.075 1.00 88.44 84 LYS A O 1
ATOM 659 N N . LEU A 1 85 ? 8.922 10.268 -6.914 1.00 88.81 85 LEU A N 1
ATOM 660 C CA . LEU A 1 85 ? 10.165 9.597 -6.518 1.00 88.81 85 LEU A CA 1
ATOM 661 C C . LEU A 1 85 ? 10.437 8.331 -7.346 1.00 88.81 85 LEU A C 1
ATOM 663 O O . LEU A 1 85 ? 11.570 8.066 -7.745 1.00 88.81 85 LEU A O 1
ATOM 667 N N . LEU A 1 86 ? 9.398 7.540 -7.631 1.00 85.44 86 LEU A N 1
ATOM 668 C CA . LEU A 1 86 ? 9.520 6.365 -8.497 1.00 85.44 86 LEU A CA 1
ATOM 669 C C . LEU A 1 86 ? 9.881 6.747 -9.934 1.00 85.44 86 LEU A C 1
ATOM 671 O O . LEU A 1 86 ? 10.736 6.102 -10.537 1.00 85.44 86 LEU A O 1
ATOM 675 N N . THR A 1 87 ? 9.251 7.791 -10.470 1.00 84.38 87 THR A N 1
ATOM 676 C CA . THR A 1 87 ? 9.494 8.271 -11.835 1.00 84.38 87 THR A CA 1
ATOM 677 C C . THR A 1 87 ? 10.903 8.835 -11.975 1.00 84.38 87 THR A C 1
ATOM 679 O O . THR A 1 87 ? 11.606 8.481 -12.914 1.00 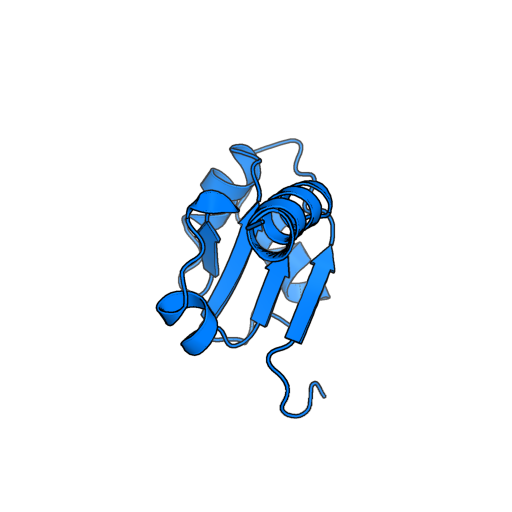84.38 87 THR A O 1
ATOM 682 N N . GLU A 1 88 ? 11.357 9.635 -11.010 1.00 86.75 88 GLU A N 1
ATOM 683 C CA . GLU A 1 88 ? 12.734 10.132 -10.938 1.00 86.75 88 GLU A CA 1
ATOM 684 C C . GLU A 1 88 ? 13.742 8.984 -10.885 1.00 86.75 88 GLU A C 1
ATOM 686 O O . GLU A 1 88 ? 14.740 9.007 -11.594 1.00 86.75 88 GLU A O 1
ATOM 691 N N . ARG A 1 89 ? 13.466 7.928 -10.114 1.00 83.00 89 ARG A N 1
ATOM 692 C CA . ARG A 1 89 ? 14.347 6.756 -10.046 1.00 83.00 89 ARG A CA 1
ATOM 693 C C . ARG A 1 89 ? 14.419 5.982 -11.367 1.00 83.00 89 ARG A C 1
ATOM 695 O O . ARG A 1 89 ? 15.470 5.441 -11.690 1.00 83.00 89 ARG A O 1
ATOM 702 N N . VAL A 1 90 ? 13.307 5.871 -12.095 1.00 80.44 90 VAL A N 1
ATOM 703 C CA . VAL A 1 90 ? 13.228 5.091 -13.344 1.00 80.44 90 VAL A CA 1
ATOM 704 C C . VAL A 1 90 ? 13.737 5.887 -14.549 1.00 80.44 90 VAL A C 1
ATOM 706 O O . VAL A 1 90 ? 14.392 5.315 -15.413 1.00 80.44 90 VAL A O 1
ATOM 709 N N . LEU A 1 91 ? 13.460 7.192 -14.607 1.00 72.75 91 LEU A N 1
ATOM 710 C CA . LEU A 1 91 ? 13.825 8.067 -15.727 1.00 72.75 91 LEU A CA 1
ATOM 711 C C . LEU A 1 91 ? 15.131 8.842 -15.498 1.00 72.75 91 LEU A C 1
ATOM 713 O O . LEU A 1 91 ? 15.748 9.286 -16.459 1.00 72.75 91 LEU A O 1
ATOM 717 N N . GLY A 1 92 ? 15.556 9.013 -14.245 1.00 58.53 92 GLY A N 1
ATOM 718 C CA . GLY A 1 92 ? 16.779 9.723 -13.857 1.00 58.53 92 GLY A CA 1
ATOM 719 C C . GLY A 1 92 ? 18.048 8.871 -13.900 1.00 58.53 92 GLY A C 1
ATOM 720 O O . GLY A 1 92 ? 19.101 9.341 -13.485 1.00 58.53 92 GLY A O 1
ATOM 721 N N . SER A 1 93 ? 17.970 7.635 -14.400 1.00 51.41 93 SER A N 1
ATOM 722 C CA . SER A 1 93 ? 19.149 6.837 -14.740 1.00 51.41 93 SER A CA 1
ATOM 723 C C . SER A 1 93 ? 19.659 7.239 -16.131 1.00 51.41 93 SER A C 1
ATOM 725 O O . SER A 1 93 ? 19.471 6.493 -17.090 1.00 51.41 93 SER A O 1
ATOM 727 N N . ASN A 1 94 ? 20.282 8.417 -16.219 1.00 40.78 94 ASN A N 1
ATOM 728 C CA . ASN A 1 94 ? 21.216 8.790 -17.288 1.00 40.78 94 ASN A CA 1
ATOM 729 C C . ASN A 1 94 ? 22.614 8.942 -16.694 1.00 40.78 94 ASN A C 1
ATOM 731 O O . ASN A 1 94 ? 22.738 9.706 -15.710 1.00 40.78 94 ASN A O 1
#

Secondary structure (DSSP, 8-state):
---SS-EEEE-----SS--HHHHHHHHHHTT-TT-S-EEEE---HHHHHHHTT-TTEEEE-GGG--HHHHHH-SEEEE-HHHHHHHHHHHH---

Radius of gyration: 12.97 Å; chains: 1; bounding box: 36×24×30 Å

Organism: Mycoplasmopsis synoviae (NCBI:txid2109)

pLDDT: mean 84.69, std 13.13, range [34.34, 93.5]